Protein AF-A0A2K9ZGN1-F1 (afdb_monomer)

Structure (mmCIF, N/CA/C/O backbone):
data_AF-A0A2K9ZGN1-F1
#
_entry.id   AF-A0A2K9ZGN1-F1
#
loop_
_atom_site.group_PDB
_atom_site.id
_atom_site.type_symbol
_atom_site.label_atom_id
_atom_site.label_alt_id
_atom_site.label_comp_id
_atom_site.label_asym_id
_atom_site.label_entity_id
_atom_site.label_seq_id
_atom_site.pdbx_PDB_ins_code
_atom_site.Cartn_x
_atom_site.Cartn_y
_atom_site.Cartn_z
_atom_site.occupancy
_atom_site.B_iso_or_equiv
_atom_site.auth_seq_id
_atom_site.auth_comp_id
_atom_site.auth_asym_id
_atom_site.auth_atom_id
_atom_site.pdbx_PDB_model_num
ATOM 1 N N . MET A 1 1 ? -7.677 -45.256 34.271 1.00 41.69 1 MET A N 1
ATOM 2 C CA . MET A 1 1 ? -7.207 -43.856 34.303 1.00 41.69 1 MET A CA 1
ATOM 3 C C . MET A 1 1 ? -7.456 -43.251 32.929 1.00 41.69 1 MET A C 1
ATOM 5 O O . MET A 1 1 ? -6.899 -43.803 31.987 1.00 41.69 1 MET A O 1
ATOM 9 N N . PRO A 1 2 ? -8.298 -42.223 32.744 1.00 47.50 2 PRO A N 1
ATOM 10 C CA . PRO A 1 2 ? -8.352 -41.525 31.469 1.00 47.50 2 PRO A CA 1
ATOM 11 C C . PRO A 1 2 ? -7.423 -40.310 31.521 1.00 47.50 2 PRO A C 1
ATOM 13 O O . PRO A 1 2 ? -7.581 -39.424 32.357 1.00 47.50 2 PRO A O 1
ATOM 16 N N . SER A 1 3 ? -6.428 -40.301 30.640 1.00 37.62 3 SER A N 1
ATOM 17 C CA . SER A 1 3 ? -5.557 -39.153 30.413 1.00 37.62 3 SER A CA 1
ATOM 18 C C . SER A 1 3 ? -6.313 -38.098 29.607 1.00 37.62 3 SER A C 1
ATOM 20 O O . SER A 1 3 ? -6.840 -38.382 28.532 1.00 37.62 3 SER A O 1
ATOM 22 N N . THR A 1 4 ? -6.353 -36.879 30.134 1.00 46.31 4 THR A N 1
ATOM 23 C CA . THR A 1 4 ? -6.854 -35.677 29.468 1.00 46.31 4 THR A CA 1
ATOM 24 C C . THR A 1 4 ? -6.049 -35.406 28.194 1.00 46.31 4 THR A C 1
ATOM 26 O O . THR A 1 4 ? -4.875 -35.052 28.267 1.00 46.31 4 THR A O 1
ATOM 29 N N . MET A 1 5 ? -6.675 -35.551 27.022 1.00 45.94 5 MET A N 1
ATOM 30 C CA . MET A 1 5 ? -6.154 -34.995 25.771 1.00 45.94 5 MET A CA 1
ATOM 31 C C . MET A 1 5 ? -6.411 -33.486 25.762 1.00 45.94 5 MET A C 1
ATOM 33 O O . MET A 1 5 ? -7.546 -33.034 25.627 1.00 45.94 5 MET A O 1
ATOM 37 N N . THR A 1 6 ? -5.351 -32.697 25.905 1.00 45.19 6 THR A N 1
ATOM 38 C CA . THR A 1 6 ? -5.354 -31.260 25.627 1.00 45.19 6 THR A CA 1
ATOM 39 C C . THR A 1 6 ? -5.420 -31.046 24.115 1.00 45.19 6 THR A C 1
ATOM 41 O O . THR A 1 6 ? -4.408 -31.023 23.418 1.00 45.19 6 THR A O 1
ATOM 44 N N . ALA A 1 7 ? -6.632 -30.889 23.585 1.00 46.09 7 ALA A N 1
ATOM 45 C CA . ALA A 1 7 ? -6.845 -30.421 22.222 1.00 46.09 7 ALA A CA 1
ATOM 46 C C . ALA A 1 7 ? -6.461 -28.933 22.135 1.00 46.09 7 ALA A C 1
ATOM 48 O O . ALA A 1 7 ? -7.275 -28.049 22.392 1.00 46.09 7 ALA A O 1
ATOM 49 N N . SER A 1 8 ? -5.206 -28.640 21.788 1.00 53.50 8 SER A N 1
ATOM 50 C CA . SER A 1 8 ? -4.810 -27.297 21.354 1.00 53.50 8 SER A CA 1
ATOM 51 C C . SER A 1 8 ? -5.317 -27.088 19.923 1.00 53.50 8 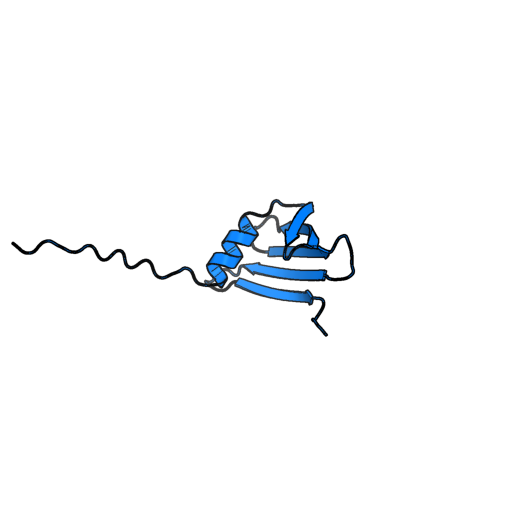SER A C 1
ATOM 53 O O . SER A 1 8 ? -4.595 -27.252 18.943 1.00 53.50 8 SER A O 1
ATOM 55 N N . GLY A 1 9 ? -6.616 -26.812 19.799 1.00 52.44 9 GLY A N 1
ATOM 56 C CA . GLY A 1 9 ? -7.259 -26.445 18.542 1.00 52.44 9 GLY A CA 1
ATOM 57 C C . GLY A 1 9 ? -6.863 -25.026 18.153 1.00 52.44 9 GLY A C 1
ATOM 58 O O . GLY A 1 9 ? -7.588 -24.078 18.440 1.00 52.44 9 GLY A O 1
ATOM 59 N N . LYS A 1 10 ? -5.695 -24.854 17.532 1.00 57.31 10 LYS A N 1
ATOM 60 C CA . LYS A 1 10 ? -5.309 -23.563 16.961 1.00 57.31 10 LYS A CA 1
ATOM 61 C C . LYS A 1 10 ? -5.956 -23.449 15.582 1.00 57.31 10 LYS A C 1
ATOM 63 O O . LYS A 1 10 ? -5.422 -23.968 14.605 1.00 57.31 10 LYS A O 1
ATOM 68 N N . THR A 1 11 ? -7.127 -22.813 15.513 1.00 61.66 11 THR A N 1
ATOM 69 C CA . THR A 1 11 ? -7.733 -22.400 14.240 1.00 61.66 11 THR A CA 1
ATOM 70 C C . THR A 1 11 ? -6.672 -21.646 13.434 1.00 61.66 11 THR A C 1
ATOM 72 O O . THR A 1 11 ? -6.042 -20.739 13.994 1.00 61.66 11 THR A O 1
ATOM 75 N N . PRO A 1 12 ? -6.407 -22.023 12.170 1.00 67.75 12 PRO A N 1
ATOM 76 C CA . PRO A 1 12 ? -5.437 -21.306 11.359 1.00 67.75 12 PRO A CA 1
ATOM 77 C C . PRO A 1 12 ? -5.845 -19.829 11.272 1.00 67.75 12 PRO A C 1
ATOM 79 O O . PRO A 1 12 ? -7.043 -19.533 11.196 1.00 67.75 12 PRO A O 1
ATOM 82 N N . PRO A 1 13 ? -4.878 -18.896 11.340 1.00 73.75 13 PRO A N 1
ATOM 83 C CA . PRO A 1 13 ? -5.182 -17.480 11.217 1.00 73.75 13 PRO A CA 1
ATOM 84 C C . PRO A 1 13 ? -5.918 -17.235 9.899 1.00 73.75 13 PRO A C 1
ATOM 86 O O . PRO A 1 13 ? -5.625 -17.864 8.879 1.00 73.75 13 PRO A O 1
ATOM 89 N N . SER A 1 14 ? -6.903 -16.339 9.926 1.00 84.56 14 SER A N 1
ATOM 90 C CA . SER A 1 14 ? -7.576 -15.916 8.704 1.00 84.56 14 SER A CA 1
ATOM 91 C C . SER A 1 14 ? -6.562 -15.275 7.754 1.00 84.56 14 SER A C 1
ATOM 93 O O . SER A 1 14 ? -5.568 -14.690 8.188 1.00 84.56 14 SER A O 1
ATOM 95 N N . ILE A 1 15 ? -6.839 -15.332 6.449 1.00 84.44 15 ILE A N 1
ATOM 96 C CA . ILE A 1 15 ? -6.009 -14.681 5.420 1.00 84.44 15 ILE A CA 1
ATOM 97 C C . ILE A 1 15 ? -5.791 -13.197 5.758 1.00 84.44 15 ILE 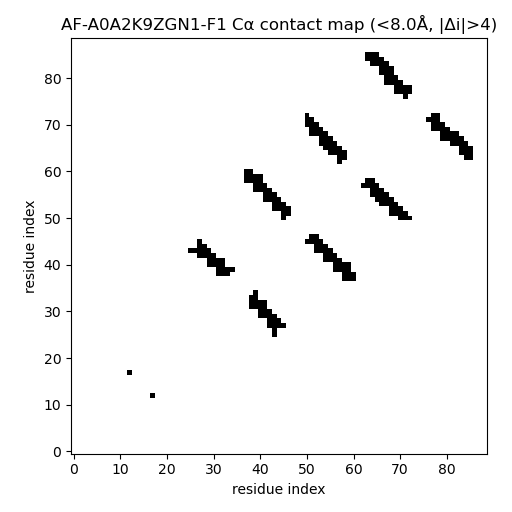A C 1
ATOM 99 O O . ILE A 1 15 ? -4.694 -12.678 5.574 1.00 84.44 15 ILE A O 1
ATOM 103 N N . GLN A 1 16 ? -6.810 -12.541 6.323 1.00 81.56 16 GLN A N 1
ATOM 104 C CA .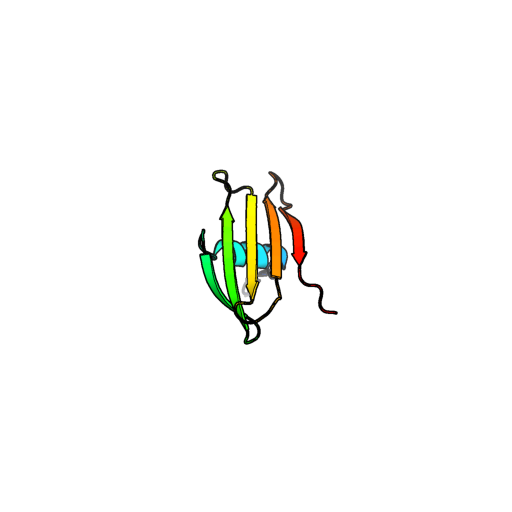 GLN A 1 16 ? -6.731 -11.156 6.788 1.00 81.56 16 GLN A CA 1
ATOM 105 C C . GLN A 1 16 ? -5.696 -10.983 7.907 1.00 81.56 16 GLN A C 1
ATOM 107 O O . GLN A 1 16 ? -4.805 -10.151 7.779 1.00 81.56 16 GLN A O 1
ATOM 112 N N . ALA A 1 17 ? -5.741 -11.819 8.949 1.00 84.25 17 ALA A N 1
ATOM 113 C CA . ALA A 1 17 ? -4.794 -11.736 10.058 1.00 84.25 17 ALA A CA 1
ATOM 114 C C . ALA A 1 17 ? -3.344 -11.985 9.604 1.00 84.25 17 ALA A C 1
ATOM 116 O O . ALA A 1 17 ? -2.427 -11.294 10.045 1.00 84.25 17 ALA A O 1
ATOM 117 N N . THR A 1 18 ? -3.128 -12.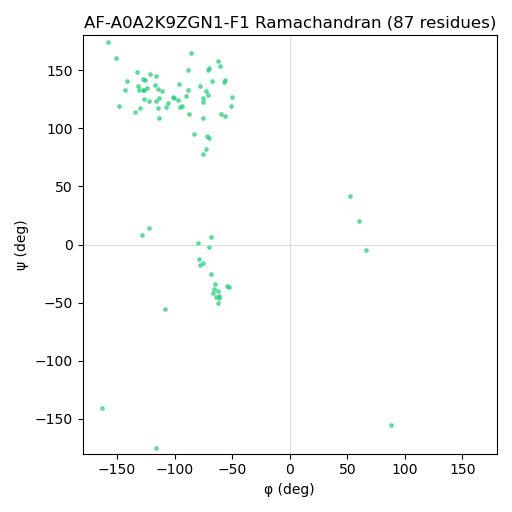941 8.694 1.00 89.75 18 THR A N 1
ATOM 118 C CA . THR A 1 18 ? -1.800 -13.194 8.111 1.00 89.75 18 THR A CA 1
ATOM 119 C C . THR A 1 18 ? -1.322 -12.027 7.249 1.00 89.75 18 THR A C 1
ATOM 121 O O . THR A 1 18 ? -0.157 -11.644 7.336 1.00 89.75 18 THR A O 1
ATOM 124 N N . PHE A 1 19 ? -2.208 -11.435 6.446 1.00 88.31 19 PHE A N 1
ATOM 125 C CA . PHE A 1 19 ? -1.899 -10.253 5.644 1.00 88.31 19 PHE A CA 1
ATOM 126 C C . PHE A 1 19 ? -1.513 -9.054 6.521 1.00 88.31 19 PHE A C 1
ATOM 128 O O . PHE A 1 19 ? -0.506 -8.398 6.261 1.00 88.31 19 PHE A O 1
ATOM 135 N N . GLU A 1 20 ? -2.275 -8.783 7.580 1.00 87.12 20 GLU A N 1
ATOM 136 C CA . GLU A 1 20 ? -2.009 -7.663 8.484 1.00 87.12 20 GLU A CA 1
ATOM 137 C C . GLU A 1 20 ? -0.696 -7.830 9.258 1.00 87.12 20 GLU A C 1
ATOM 139 O O . GLU A 1 20 ? 0.032 -6.850 9.426 1.00 87.12 20 GLU A O 1
ATOM 144 N N . ASP A 1 21 ? -0.368 -9.053 9.688 1.00 89.75 21 ASP A N 1
ATOM 145 C CA . ASP A 1 21 ? 0.919 -9.386 10.312 1.00 89.75 21 ASP A CA 1
ATOM 146 C C . ASP A 1 21 ? 2.092 -9.195 9.338 1.00 89.75 21 ASP A C 1
ATOM 148 O O . ASP A 1 21 ? 3.091 -8.562 9.684 1.00 89.75 21 ASP A O 1
ATOM 152 N N . ALA A 1 22 ? 1.960 -9.671 8.096 1.00 91.88 22 ALA A N 1
ATOM 153 C CA . ALA A 1 22 ? 2.980 -9.480 7.068 1.00 91.88 22 ALA A CA 1
ATOM 154 C C . ALA A 1 22 ? 3.199 -7.990 6.756 1.00 91.88 22 ALA A C 1
ATOM 156 O O . ALA A 1 22 ? 4.338 -7.523 6.719 1.00 91.88 22 ALA A O 1
ATOM 157 N N . LEU A 1 23 ? 2.118 -7.217 6.614 1.00 91.06 23 LEU A N 1
ATOM 158 C CA . LEU A 1 23 ? 2.190 -5.774 6.391 1.00 91.06 23 LEU A CA 1
ATOM 159 C C . LEU A 1 23 ? 2.803 -5.033 7.588 1.00 91.06 23 LEU A C 1
ATOM 161 O O . LEU A 1 23 ? 3.492 -4.032 7.400 1.00 91.06 23 LEU A O 1
ATOM 165 N N . ALA A 1 24 ? 2.574 -5.495 8.819 1.00 89.88 24 ALA A N 1
ATOM 166 C CA . ALA A 1 24 ? 3.158 -4.896 10.018 1.00 89.88 24 ALA A CA 1
ATOM 167 C C . ALA A 1 24 ? 4.682 -5.087 10.106 1.00 89.88 24 ALA A C 1
ATOM 169 O O . ALA A 1 24 ? 5.354 -4.268 10.726 1.00 89.88 24 ALA A O 1
ATOM 170 N N . LYS A 1 25 ? 5.226 -6.130 9.467 1.00 92.38 25 LYS A N 1
ATOM 171 C CA . LYS A 1 25 ? 6.668 -6.421 9.443 1.00 92.38 25 LYS A CA 1
ATOM 172 C C . LYS A 1 25 ? 7.458 -5.555 8.464 1.00 92.38 25 LYS A C 1
ATOM 174 O O . LYS A 1 25 ? 8.678 -5.485 8.585 1.00 92.38 25 LYS A O 1
ATOM 179 N N . LEU A 1 26 ? 6.796 -4.905 7.505 1.00 91.81 26 LEU A N 1
ATOM 180 C CA . LEU A 1 26 ? 7.469 -3.995 6.580 1.00 91.81 26 LEU A CA 1
ATOM 181 C C . LEU A 1 26 ? 7.868 -2.698 7.304 1.00 91.81 26 LEU A C 1
ATOM 183 O O . LEU A 1 26 ? 7.013 -2.109 7.977 1.00 91.81 26 LEU A O 1
ATOM 187 N N . PRO A 1 27 ? 9.112 -2.214 7.157 1.00 92.38 27 PRO A N 1
ATOM 188 C CA . PRO A 1 27 ? 9.515 -0.933 7.731 1.00 92.38 27 PRO A CA 1
ATOM 189 C C . PRO A 1 27 ? 8.697 0.214 7.125 1.00 92.38 27 PRO A C 1
ATOM 191 O O . PRO A 1 27 ? 8.092 0.072 6.063 1.00 92.38 27 PRO A O 1
ATOM 194 N N . ASP A 1 28 ? 8.607 1.341 7.826 1.00 93.81 28 ASP A N 1
ATOM 195 C CA . ASP A 1 28 ? 8.182 2.584 7.186 1.00 93.81 28 ASP A CA 1
ATOM 196 C C . ASP A 1 28 ? 9.264 3.096 6.223 1.00 93.81 28 ASP A C 1
ATOM 198 O O . ASP A 1 28 ? 10.451 2.817 6.383 1.00 93.81 28 ASP A O 1
ATOM 202 N N . GLY A 1 29 ? 8.838 3.828 5.197 1.00 94.88 29 GLY A N 1
ATOM 203 C CA . GLY A 1 29 ? 9.720 4.292 4.133 1.00 94.88 29 GLY A CA 1
ATOM 204 C C . GLY A 1 29 ? 9.857 3.278 2.999 1.00 94.88 29 GLY A C 1
ATOM 205 O O . GLY A 1 29 ? 8.939 2.501 2.736 1.00 94.88 29 GLY A O 1
ATOM 206 N N . TYR A 1 30 ? 10.975 3.360 2.282 1.00 96.00 30 TYR A N 1
ATOM 207 C CA . TYR A 1 30 ? 11.256 2.555 1.097 1.00 96.00 30 TYR A CA 1
ATOM 208 C C . TYR A 1 30 ? 12.099 1.328 1.451 1.00 96.00 30 TYR A C 1
ATOM 210 O O . TYR A 1 30 ? 13.074 1.432 2.196 1.00 96.00 30 TYR A O 1
ATOM 218 N N . VAL A 1 31 ? 11.753 0.185 0.867 1.00 96.19 31 VAL A N 1
ATOM 219 C CA . VAL A 1 31 ? 12.513 -1.061 0.949 1.00 96.19 3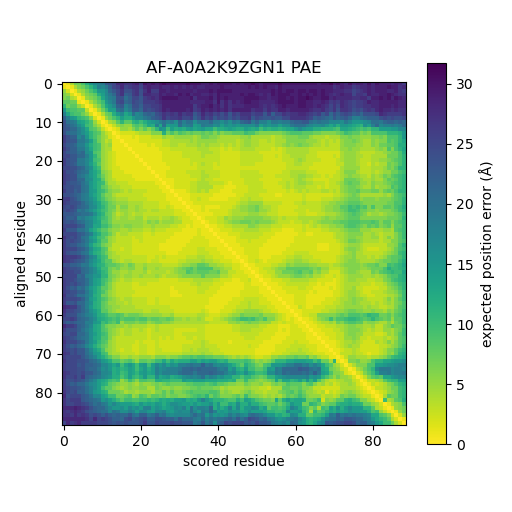1 VAL A CA 1
ATOM 220 C C . VAL A 1 31 ? 12.482 -1.773 -0.399 1.00 96.19 31 VAL A C 1
ATOM 222 O O . VAL A 1 31 ? 11.450 -1.794 -1.070 1.00 96.19 31 VAL A O 1
ATOM 225 N N . ASP A 1 32 ? 13.604 -2.361 -0.801 1.00 95.19 32 ASP A N 1
ATOM 226 C CA . ASP A 1 32 ? 13.651 -3.275 -1.937 1.00 95.19 32 ASP A CA 1
ATOM 227 C C . ASP A 1 32 ? 13.372 -4.721 -1.502 1.00 95.19 32 ASP A C 1
ATOM 229 O O . ASP A 1 32 ? 13.630 -5.134 -0.370 1.00 95.19 32 ASP A O 1
ATOM 233 N N . GLY A 1 33 ? 12.800 -5.505 -2.406 1.00 93.06 33 GLY A N 1
ATOM 234 C CA . GLY A 1 33 ? 12.457 -6.894 -2.148 1.00 93.06 33 GLY A CA 1
ATOM 235 C C . GLY A 1 33 ? 12.339 -7.698 -3.429 1.00 93.06 33 GLY A C 1
ATOM 236 O O . GLY A 1 33 ? 12.437 -7.170 -4.535 1.00 93.06 33 GLY A O 1
ATOM 237 N N . HIS A 1 34 ? 12.150 -9.004 -3.276 1.00 93.25 34 HIS A N 1
ATOM 238 C CA . HIS A 1 34 ? 11.922 -9.905 -4.398 1.00 93.25 34 HIS A CA 1
ATOM 239 C C . HIS A 1 34 ? 10.645 -10.706 -4.174 1.00 93.25 34 HIS A C 1
ATOM 241 O O . HIS A 1 34 ? 10.430 -11.267 -3.100 1.00 93.25 34 HIS A O 1
ATOM 247 N N . PHE A 1 35 ? 9.812 -10.769 -5.207 1.00 90.81 35 PHE A N 1
ATOM 248 C CA . PHE A 1 35 ? 8.587 -11.555 -5.231 1.00 90.81 35 PHE A CA 1
ATOM 249 C C . PHE A 1 35 ? 8.402 -12.132 -6.631 1.00 90.81 35 PHE A C 1
ATOM 251 O O . PHE A 1 35 ? 8.568 -11.416 -7.614 1.00 90.81 35 PHE A O 1
ATOM 258 N N . ASP A 1 36 ? 8.088 -13.424 -6.715 1.00 90.19 36 ASP A N 1
ATOM 259 C CA . ASP A 1 36 ? 7.860 -14.132 -7.983 1.00 90.19 36 ASP A CA 1
ATOM 260 C C . ASP A 1 36 ? 9.010 -13.971 -9.003 1.00 90.19 36 ASP A C 1
ATOM 262 O O . ASP A 1 36 ? 8.803 -13.726 -10.184 1.00 90.19 36 ASP A O 1
ATOM 266 N N . ASN A 1 37 ? 10.262 -14.053 -8.527 1.00 90.94 37 ASN A N 1
ATOM 267 C CA . ASN A 1 37 ? 11.477 -13.835 -9.331 1.00 90.94 37 ASN A CA 1
ATOM 268 C C . ASN A 1 37 ? 11.577 -12.429 -9.972 1.00 90.94 37 ASN A C 1
ATOM 270 O O . ASN A 1 37 ? 12.333 -12.223 -10.922 1.00 90.94 37 ASN A O 1
ATOM 274 N 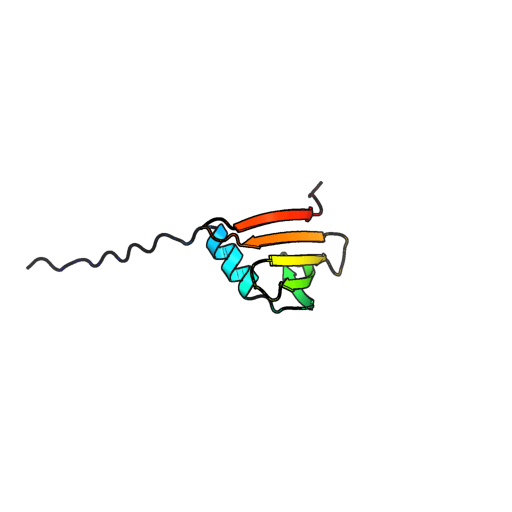N . ARG A 1 38 ? 10.841 -11.447 -9.444 1.00 92.81 38 ARG A N 1
ATOM 275 C CA . ARG A 1 38 ? 10.884 -10.042 -9.861 1.00 92.81 38 ARG A CA 1
ATOM 276 C C . ARG A 1 38 ? 11.384 -9.184 -8.709 1.00 92.81 38 ARG A C 1
ATOM 278 O O . ARG A 1 38 ? 11.090 -9.475 -7.546 1.00 92.81 38 ARG A O 1
ATOM 285 N N . SER A 1 39 ? 12.135 -8.137 -9.024 1.00 95.38 39 SER A N 1
ATOM 286 C CA . SER A 1 39 ? 12.600 -7.156 -8.041 1.00 95.38 39 SER A CA 1
ATOM 287 C C . SER A 1 39 ? 11.558 -6.054 -7.885 1.00 95.38 39 SER A C 1
ATOM 289 O O . SER A 1 39 ? 11.067 -5.519 -8.877 1.00 95.38 39 SER A O 1
ATOM 291 N N . TRP A 1 40 ? 11.241 -5.705 -6.645 1.00 96.19 40 TRP A N 1
ATOM 292 C CA . TRP A 1 40 ? 10.227 -4.716 -6.300 1.00 96.19 40 TRP A CA 1
ATOM 293 C C . TRP A 1 40 ? 10.812 -3.639 -5.394 1.00 96.19 40 TRP A C 1
ATOM 295 O O . TRP A 1 40 ? 11.599 -3.941 -4.498 1.00 96.19 40 TRP A O 1
ATOM 305 N N . GLY A 1 41 ? 10.391 -2.398 -5.609 1.00 96.44 41 GLY A N 1
ATOM 306 C CA . GLY A 1 41 ? 10.527 -1.304 -4.661 1.00 96.44 41 GLY A CA 1
ATOM 307 C C . GLY A 1 41 ? 9.200 -1.109 -3.948 1.00 96.44 41 GLY A C 1
ATOM 308 O O . GLY A 1 41 ? 8.165 -0.974 -4.595 1.00 96.44 41 GLY A O 1
ATOM 309 N N . VAL A 1 42 ? 9.203 -1.120 -2.618 1.00 96.31 42 VAL A N 1
ATOM 310 C CA . VAL A 1 42 ? 7.994 -0.968 -1.808 1.00 96.31 42 VAL A CA 1
ATOM 311 C C . VAL A 1 42 ? 8.158 0.217 -0.877 1.00 96.31 42 VAL A C 1
ATOM 313 O O . VAL A 1 42 ? 9.068 0.264 -0.058 1.00 96.31 42 VAL A O 1
ATOM 316 N N . THR A 1 43 ? 7.233 1.163 -0.971 1.00 96.31 43 THR A N 1
ATOM 317 C CA . THR A 1 43 ? 7.110 2.285 -0.046 1.00 96.31 43 THR A CA 1
ATOM 318 C C . THR A 1 43 ? 5.915 2.065 0.867 1.00 96.31 43 THR A C 1
ATOM 320 O O . THR A 1 43 ? 4.778 1.960 0.399 1.00 96.31 43 THR A O 1
ATOM 323 N N . VAL A 1 44 ? 6.154 2.049 2.178 1.00 96.31 44 VAL A N 1
ATOM 324 C CA . VAL A 1 44 ? 5.096 1.992 3.188 1.00 96.31 44 VAL A CA 1
ATOM 325 C C . VAL A 1 44 ? 5.063 3.288 3.978 1.00 96.31 44 VAL A C 1
ATOM 327 O O . VAL A 1 44 ? 6.045 3.708 4.585 1.00 96.31 44 VAL A O 1
ATOM 330 N N . LYS A 1 45 ? 3.892 3.914 4.026 1.00 95.06 45 LYS A N 1
ATOM 331 C CA . LYS A 1 45 ? 3.628 5.073 4.876 1.00 95.06 45 LYS A CA 1
ATOM 332 C C . LYS A 1 45 ? 2.544 4.716 5.873 1.00 95.06 45 LYS A C 1
ATOM 334 O O . LYS A 1 45 ? 1.542 4.105 5.516 1.00 95.06 45 LYS A O 1
ATOM 339 N N . ARG A 1 46 ? 2.710 5.118 7.128 1.00 94.00 46 ARG A N 1
ATOM 340 C CA . ARG A 1 46 ? 1.712 4.909 8.184 1.00 94.00 46 ARG A CA 1
ATOM 341 C C . ARG A 1 46 ? 1.300 6.249 8.7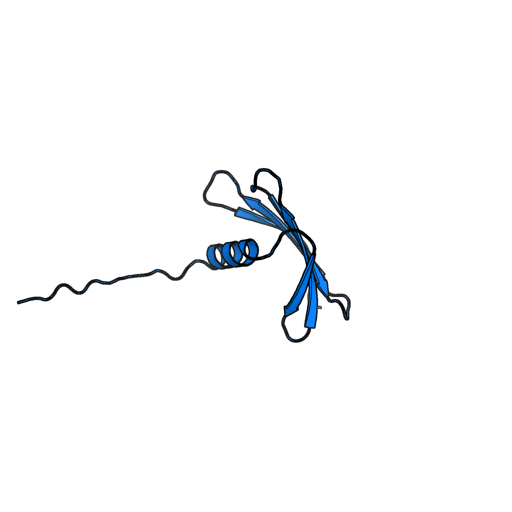67 1.00 94.00 46 ARG A C 1
ATOM 343 O O . ARG A 1 46 ? 2.090 7.188 8.794 1.00 94.00 46 ARG A O 1
ATOM 350 N N . SER A 1 47 ? 0.042 6.367 9.177 1.00 91.62 47 SER A N 1
ATOM 351 C CA . SER A 1 47 ? -0.414 7.541 9.921 1.00 91.62 47 SER A CA 1
ATOM 352 C C . SER A 1 47 ? 0.184 7.515 11.318 1.00 91.62 47 SER A C 1
ATOM 354 O O . SER A 1 47 ? 0.318 6.436 11.887 1.00 91.62 47 SER A O 1
ATOM 356 N N . GLU A 1 48 ? 0.411 8.685 11.903 1.00 88.44 48 GLU A N 1
ATOM 357 C CA . GLU A 1 48 ? 0.904 8.832 13.281 1.00 88.44 48 GLU A CA 1
ATOM 358 C C . GLU A 1 48 ? 0.024 8.092 14.309 1.00 88.44 48 GLU A C 1
ATOM 360 O O . GLU A 1 48 ? 0.517 7.453 15.227 1.00 88.44 48 GLU A O 1
ATOM 365 N N . ASP A 1 49 ? -1.289 8.068 14.071 1.00 86.38 49 ASP A N 1
ATOM 366 C CA . ASP A 1 49 ? -2.288 7.355 14.879 1.00 86.38 49 ASP A CA 1
ATOM 367 C C . ASP A 1 49 ? -2.360 5.834 14.586 1.00 86.38 49 ASP A C 1
ATOM 369 O O . ASP A 1 49 ? -3.192 5.120 15.136 1.00 86.38 49 ASP A O 1
ATOM 373 N N . GLY A 1 50 ? -1.532 5.304 13.677 1.00 84.62 50 GLY A N 1
ATOM 374 C CA . GLY A 1 50 ? -1.463 3.874 13.331 1.00 84.62 50 GLY A CA 1
ATOM 375 C C . GLY A 1 50 ? -2.705 3.282 12.641 1.00 84.62 50 GLY A C 1
ATOM 376 O O . GLY A 1 50 ? -2.683 2.126 12.215 1.00 84.62 50 GLY A O 1
ATOM 377 N N . LYS A 1 51 ? -3.784 4.060 12.488 1.00 87.94 51 LYS A N 1
ATOM 378 C CA . LYS A 1 51 ? -5.050 3.612 11.888 1.00 87.94 51 LYS A CA 1
ATOM 379 C C . LYS A 1 51 ? -5.047 3.561 10.364 1.00 87.94 51 LYS A C 1
ATOM 381 O O . LYS A 1 51 ? -5.975 3.014 9.776 1.00 87.94 51 LYS A O 1
ATOM 386 N N . ARG A 1 52 ? -4.054 4.147 9.698 1.00 90.81 52 ARG A N 1
ATOM 387 C CA . ARG A 1 52 ? -3.974 4.188 8.233 1.00 90.81 52 ARG A CA 1
ATOM 388 C C . ARG A 1 52 ? -2.599 3.744 7.776 1.00 90.81 52 ARG A C 1
ATOM 390 O O . ARG A 1 52 ? -1.593 4.206 8.309 1.00 90.81 52 ARG A O 1
ATOM 397 N N . THR A 1 53 ? -2.569 2.866 6.787 1.00 93.19 53 THR A N 1
ATOM 398 C CA . THR A 1 53 ? -1.346 2.444 6.105 1.00 93.19 53 THR A CA 1
ATOM 399 C C . THR A 1 53 ? -1.544 2.618 4.611 1.00 93.19 53 THR A C 1
ATOM 401 O O . THR A 1 53 ? -2.567 2.212 4.070 1.00 93.19 53 THR A O 1
ATOM 404 N N . TRP A 1 54 ? -0.570 3.222 3.954 1.00 94.31 54 TRP A N 1
ATOM 405 C CA . TRP A 1 54 ? -0.483 3.337 2.509 1.00 94.31 54 TRP A CA 1
ATOM 406 C C . TRP A 1 54 ? 0.683 2.477 2.059 1.00 94.31 54 TRP A C 1
ATOM 408 O O . TRP A 1 54 ? 1.767 2.565 2.641 1.00 94.31 54 TRP A O 1
ATOM 418 N N . LEU A 1 55 ? 0.451 1.660 1.041 1.00 94.94 55 LEU A N 1
ATOM 419 C CA . LEU A 1 55 ? 1.497 0.897 0.388 1.00 94.94 55 LEU A CA 1
ATOM 420 C C . LEU A 1 55 ? 1.487 1.225 -1.098 1.00 94.94 55 LEU A C 1
ATOM 422 O O . LEU A 1 55 ? 0.433 1.268 -1.739 1.00 94.94 55 LEU A O 1
ATOM 426 N N . TYR A 1 56 ? 2.680 1.447 -1.624 1.00 94.81 56 TYR A N 1
ATOM 427 C CA . TYR A 1 56 ? 2.940 1.529 -3.048 1.00 94.81 56 TYR A CA 1
ATOM 428 C C . TYR A 1 56 ? 4.118 0.614 -3.360 1.00 94.81 56 TYR A C 1
ATOM 430 O O . TYR A 1 56 ? 5.203 0.803 -2.816 1.00 94.81 56 TYR A O 1
ATOM 438 N N . GLY A 1 57 ? 3.877 -0.405 -4.171 1.00 94.62 57 GLY A N 1
ATOM 439 C CA . GLY A 1 57 ? 4.883 -1.312 -4.689 1.00 94.62 57 GLY A CA 1
ATOM 440 C C . GLY A 1 57 ? 4.988 -1.143 -6.194 1.00 94.62 57 G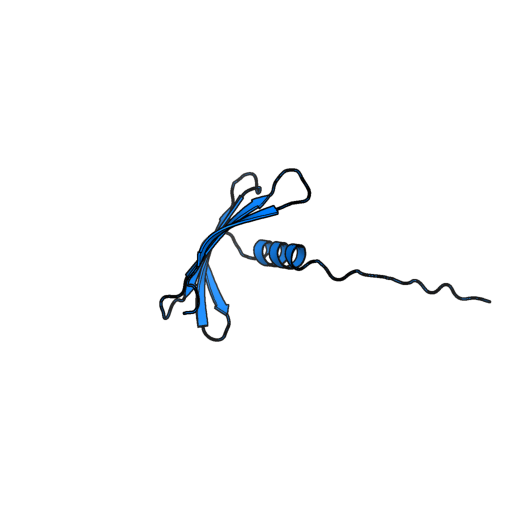LY A C 1
ATOM 441 O O . GLY A 1 57 ? 3.966 -1.131 -6.875 1.00 94.62 57 GLY A O 1
ATOM 442 N N . GLU A 1 58 ? 6.206 -1.046 -6.701 1.00 94.81 58 GLU A N 1
ATOM 443 C CA . GLU A 1 58 ? 6.504 -1.021 -8.128 1.00 94.81 58 GLU A CA 1
ATOM 444 C C . GLU A 1 58 ? 7.554 -2.074 -8.459 1.00 94.81 58 GLU A C 1
ATOM 446 O O . GLU A 1 58 ? 8.488 -2.317 -7.690 1.00 94.81 58 GLU A O 1
ATOM 451 N N . GLU A 1 59 ? 7.404 -2.719 -9.604 1.00 94.94 59 GLU A N 1
ATOM 452 C CA . GLU A 1 59 ? 8.450 -3.564 -10.145 1.00 94.94 59 GLU A CA 1
ATOM 453 C C . GLU A 1 59 ? 9.615 -2.696 -10.644 1.00 94.94 59 GLU A C 1
ATOM 455 O O . GLU A 1 59 ? 9.442 -1.814 -11.479 1.00 94.94 59 GLU A O 1
ATOM 460 N N . LEU A 1 60 ? 10.836 -3.005 -10.208 1.00 93.81 60 LEU A N 1
ATOM 461 C CA . LEU A 1 60 ? 12.034 -2.240 -10.571 1.00 93.81 60 LEU A CA 1
ATOM 462 C C . LEU A 1 60 ? 12.521 -2.492 -12.006 1.00 93.81 60 LEU A C 1
ATOM 464 O O . LEU A 1 60 ? 13.368 -1.761 -12.511 1.00 93.81 60 LEU A O 1
ATOM 468 N N . SER A 1 61 ? 12.058 -3.564 -12.646 1.00 91.19 61 SER A N 1
ATOM 469 C CA . SER A 1 61 ? 12.493 -3.997 -13.984 1.00 91.19 61 SER A CA 1
ATOM 470 C C . SER A 1 61 ? 11.354 -4.101 -14.998 1.00 91.19 61 SER A C 1
ATOM 472 O O . SER A 1 61 ? 11.551 -4.646 -16.083 1.00 91.19 61 SER A O 1
ATOM 474 N N . GLY A 1 62 ? 10.187 -3.543 -14.687 1.00 89.25 62 GLY A N 1
ATOM 475 C CA . GLY A 1 62 ? 9.074 -3.489 -15.626 1.00 89.25 62 GLY A CA 1
ATOM 476 C C . GLY A 1 62 ? 8.035 -2.461 -15.207 1.00 89.25 62 GLY A C 1
ATOM 477 O O . GLY A 1 62 ? 8.398 -1.351 -14.828 1.00 89.25 62 GLY A O 1
ATOM 478 N N . THR A 1 63 ? 6.753 -2.773 -15.380 1.00 88.62 63 THR A N 1
ATOM 479 C CA . THR A 1 63 ? 5.666 -1.776 -15.304 1.00 88.62 63 THR A CA 1
ATOM 480 C C . THR A 1 63 ? 4.536 -2.180 -14.367 1.00 88.62 63 THR A C 1
ATOM 482 O O . THR A 1 63 ? 3.476 -1.553 -14.369 1.00 88.62 63 THR A O 1
ATOM 485 N N . ASP A 1 64 ? 4.708 -3.260 -13.609 1.00 90.94 64 ASP A N 1
ATOM 486 C CA . ASP A 1 64 ? 3.701 -3.676 -12.645 1.00 90.94 64 ASP A CA 1
ATOM 487 C C . ASP A 1 64 ? 3.752 -2.819 -11.389 1.00 90.94 64 ASP A C 1
ATOM 489 O O . ASP A 1 64 ? 4.816 -2.541 -10.835 1.00 90.94 64 ASP A O 1
ATOM 493 N N . ILE A 1 65 ? 2.566 -2.435 -10.929 1.00 91.75 65 ILE A N 1
ATOM 494 C CA . ILE A 1 65 ? 2.386 -1.681 -9.698 1.00 91.75 65 ILE A CA 1
ATOM 495 C C . ILE A 1 65 ? 1.288 -2.306 -8.850 1.00 91.75 65 ILE A C 1
ATOM 497 O O . ILE A 1 65 ? 0.314 -2.875 -9.351 1.00 91.75 65 ILE A O 1
ATOM 501 N N . VAL A 1 66 ? 1.446 -2.171 -7.541 1.00 90.75 66 VAL A N 1
ATOM 502 C CA . VAL A 1 66 ? 0.471 -2.575 -6.537 1.00 90.75 66 VAL A CA 1
ATOM 503 C C . VAL A 1 66 ? 0.351 -1.450 -5.526 1.00 90.75 66 VAL A C 1
ATOM 505 O O . VAL A 1 66 ? 1.282 -1.179 -4.772 1.00 90.75 66 VAL A O 1
ATOM 508 N N . SER A 1 67 ? -0.813 -0.810 -5.461 1.00 91.25 67 SER A N 1
ATOM 509 C CA . SER A 1 67 ? -1.072 0.224 -4.467 1.00 91.25 67 SER A CA 1
ATOM 510 C C . SER A 1 67 ? -2.402 0.034 -3.755 1.00 91.25 67 SER A C 1
ATOM 512 O O . SER A 1 67 ? -3.440 -0.244 -4.367 1.00 91.25 67 SER A O 1
ATOM 514 N N . PHE A 1 68 ? -2.379 0.215 -2.436 1.00 93.00 68 PHE A N 1
ATOM 515 C CA . PHE A 1 68 ? -3.573 0.176 -1.607 1.00 93.00 68 PHE A CA 1
ATOM 516 C C . PHE A 1 68 ? -3.455 1.064 -0.369 1.00 93.00 68 PHE A C 1
ATOM 518 O O . PHE A 1 68 ? -2.368 1.369 0.128 1.00 93.00 68 PHE A O 1
ATOM 525 N N . ASN A 1 69 ? -4.624 1.382 0.185 1.00 91.81 69 ASN A N 1
ATOM 526 C CA . ASN A 1 69 ? -4.784 2.042 1.471 1.00 91.81 69 ASN A CA 1
ATOM 527 C C . ASN A 1 69 ? -5.503 1.089 2.427 1.00 91.81 69 ASN A C 1
ATOM 529 O O . ASN A 1 69 ? -6.617 0.648 2.144 1.00 91.81 69 ASN A O 1
ATOM 533 N N . LEU A 1 70 ? -4.895 0.796 3.569 1.00 90.50 70 LEU A N 1
ATOM 534 C CA . LEU A 1 70 ? -5.509 0.041 4.653 1.00 90.50 70 LEU A CA 1
ATOM 535 C C . LEU A 1 70 ? -5.975 1.001 5.746 1.00 90.50 70 LEU A C 1
ATOM 537 O O . LEU A 1 70 ? -5.188 1.795 6.265 1.00 90.50 70 LEU A O 1
ATOM 541 N N . TYR A 1 71 ? -7.243 0.891 6.124 1.00 89.00 71 TYR A N 1
ATOM 542 C CA . TYR A 1 71 ? -7.853 1.633 7.219 1.00 89.00 71 TYR A CA 1
ATOM 543 C C . TYR A 1 71 ? -8.255 0.661 8.321 1.00 89.00 71 TYR A C 1
ATOM 545 O O . TYR A 1 71 ? -9.122 -0.183 8.119 1.00 89.00 71 TYR A O 1
ATOM 553 N N . ARG A 1 72 ? -7.660 0.809 9.499 1.00 83.44 72 ARG A N 1
ATOM 554 C CA . ARG A 1 72 ? -8.066 0.099 10.710 1.00 83.44 72 ARG A CA 1
ATOM 555 C C . ARG A 1 72 ? -9.152 0.916 11.395 1.00 83.44 72 ARG A C 1
ATOM 557 O O . ARG A 1 72 ? -8.902 2.040 11.840 1.00 83.44 72 ARG A O 1
ATOM 564 N N . LEU A 1 73 ? -10.370 0.386 11.420 1.00 75.81 73 LEU A N 1
ATOM 565 C CA . LEU A 1 73 ? -11.484 1.003 12.131 1.00 75.81 73 LEU A CA 1
ATOM 566 C C . LEU A 1 73 ? -11.478 0.563 13.599 1.00 75.81 73 LEU A C 1
ATOM 568 O O . LEU A 1 73 ? -10.821 -0.400 13.967 1.00 75.81 73 LEU A O 1
ATOM 572 N N . ALA A 1 74 ? -12.220 1.266 14.455 1.00 65.12 74 ALA A N 1
ATOM 573 C CA . ALA A 1 74 ? -12.323 0.943 15.884 1.00 65.12 74 ALA A CA 1
ATOM 574 C C . ALA A 1 74 ? -13.068 -0.386 16.184 1.00 65.12 74 ALA A C 1
ATOM 576 O O . ALA A 1 74 ? -13.334 -0.686 17.344 1.00 65.12 74 ALA A O 1
ATOM 577 N N . GLY A 1 75 ? -13.421 -1.160 15.152 1.00 64.94 75 GLY A N 1
ATOM 578 C CA . GLY A 1 75 ? -14.050 -2.479 15.238 1.00 64.94 75 GLY A CA 1
ATOM 579 C C . GLY A 1 75 ? -13.152 -3.578 14.652 1.00 64.94 75 GLY A C 1
ATOM 580 O O . GLY A 1 75 ? -12.023 -3.300 14.260 1.00 64.94 75 GLY A O 1
ATOM 581 N N . PRO A 1 76 ? -13.636 -4.828 14.560 1.00 61.66 76 PRO A N 1
ATOM 582 C CA . PRO A 1 76 ? -12.838 -5.964 14.085 1.00 61.66 76 PRO A CA 1
ATOM 583 C C . PRO A 1 76 ? -12.511 -5.927 12.582 1.00 61.66 76 PRO A C 1
ATOM 585 O O . PRO A 1 76 ? -11.842 -6.829 12.089 1.00 61.66 76 PRO A O 1
ATOM 588 N N . GLU A 1 77 ? -12.995 -4.925 11.846 1.00 66.81 77 GLU A N 1
ATOM 589 C CA . GLU A 1 77 ? -12.880 -4.862 10.392 1.00 66.81 77 GLU A CA 1
ATOM 590 C C . GLU A 1 77 ? -11.861 -3.807 9.951 1.00 66.81 77 GLU A C 1
ATOM 592 O O . GLU A 1 77 ? -12.014 -2.602 10.183 1.00 66.81 77 GLU A O 1
ATOM 597 N N . SER A 1 78 ? -10.825 -4.281 9.263 1.00 76.00 78 SER A N 1
ATOM 598 C CA . SER A 1 78 ? -9.894 -3.454 8.504 1.00 76.00 78 SER A CA 1
ATOM 599 C C . SER A 1 78 ? -10.412 -3.299 7.071 1.00 76.00 78 SER A C 1
ATOM 601 O O . SER A 1 78 ? -10.700 -4.282 6.392 1.00 76.00 78 SER A O 1
ATOM 603 N N . ILE A 1 79 ? -10.525 -2.063 6.583 1.00 83.19 79 ILE A N 1
ATOM 604 C CA . ILE A 1 79 ? -10.962 -1.774 5.213 1.00 83.19 79 ILE A CA 1
ATOM 605 C C . ILE A 1 79 ? -9.736 -1.591 4.326 1.00 83.19 79 ILE A C 1
ATOM 607 O O . ILE A 1 79 ? -8.970 -0.643 4.508 1.00 83.19 79 ILE A O 1
ATOM 611 N N . LEU A 1 80 ? -9.591 -2.452 3.322 1.00 83.88 80 LE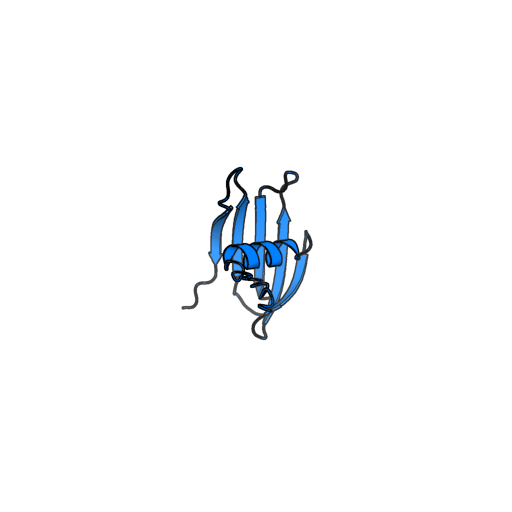U A N 1
ATOM 612 C CA . LEU A 1 80 ? -8.585 -2.314 2.274 1.00 83.88 80 LEU A CA 1
ATOM 613 C C . LEU A 1 80 ? -9.206 -1.649 1.040 1.00 83.88 80 LEU A C 1
ATOM 615 O O . LEU A 1 80 ? -10.207 -2.121 0.505 1.00 83.88 80 LEU A O 1
ATOM 619 N N . LYS A 1 81 ? -8.609 -0.545 0.589 1.00 83.44 81 LYS A N 1
ATOM 620 C CA . LYS A 1 81 ? -8.993 0.164 -0.636 1.00 83.44 81 LYS A CA 1
ATOM 621 C C . LYS A 1 81 ? -7.868 0.058 -1.668 1.00 83.44 81 LYS A C 1
ATOM 623 O O . LYS A 1 81 ? -6.834 0.694 -1.458 1.00 83.44 81 LYS A O 1
ATOM 628 N N . PRO A 1 82 ? -8.034 -0.717 -2.754 1.00 82.56 82 PRO A N 1
ATOM 629 C CA . PRO A 1 82 ? -7.076 -0.717 -3.855 1.00 82.56 82 PRO A CA 1
ATOM 630 C C . PRO A 1 82 ? -7.127 0.639 -4.571 1.00 82.56 82 PRO A C 1
ATOM 632 O O . PRO A 1 82 ? -8.205 1.219 -4.705 1.00 82.56 82 PRO A O 1
ATOM 635 N N . CYS A 1 83 ? -5.973 1.163 -4.984 1.00 70.06 83 CYS A N 1
ATOM 636 C CA . CYS A 1 83 ? -5.894 2.448 -5.685 1.00 70.06 83 CYS A CA 1
ATOM 637 C C . CYS A 1 83 ? -5.546 2.243 -7.161 1.00 70.06 83 CYS A C 1
ATOM 639 O O . CYS A 1 83 ? -6.314 2.630 -8.034 1.00 70.06 83 CYS A O 1
ATOM 641 N N . GLU A 1 84 ? -4.433 1.563 -7.427 1.00 70.81 84 GLU A N 1
ATOM 642 C CA . GLU A 1 84 ? -3.994 1.180 -8.764 1.00 70.81 84 GLU A CA 1
ATOM 643 C C . GLU A 1 84 ? -3.243 -0.148 -8.625 1.00 70.81 84 GLU A C 1
ATOM 645 O O . GLU A 1 84 ? -2.295 -0.265 -7.847 1.00 70.81 84 GLU A O 1
ATOM 650 N N . MET A 1 85 ? -3.743 -1.190 -9.281 1.00 69.19 85 MET A N 1
ATOM 651 C CA . MET A 1 85 ? -3.076 -2.484 -9.387 1.00 69.19 85 MET A CA 1
ATOM 652 C C . MET A 1 85 ? -3.016 -2.800 -10.871 1.00 69.19 85 MET A C 1
ATOM 654 O O . MET A 1 85 ? -4.066 -2.793 -11.526 1.00 69.19 85 MET A O 1
ATOM 658 N N . SER A 1 86 ? -1.821 -3.070 -11.398 1.00 65.56 86 SER A N 1
ATOM 659 C CA . SER A 1 86 ? -1.707 -3.618 -12.747 1.00 65.56 86 SER A CA 1
ATOM 660 C C . SER A 1 86 ? -2.534 -4.896 -12.789 1.00 65.56 86 SER A C 1
ATOM 662 O O . SER A 1 86 ? -2.261 -5.876 -12.100 1.00 65.56 86 SER A O 1
ATOM 664 N N . SER A 1 87 ? -3.641 -4.846 -13.526 1.00 56.25 87 SER A N 1
ATOM 665 C CA . SER A 1 87 ? -4.457 -6.028 -13.749 1.00 56.25 87 SER A CA 1
ATOM 666 C C . SER A 1 87 ? -3.709 -6.872 -14.764 1.00 56.25 87 SER A C 1
ATOM 668 O O . SER A 1 87 ? -3.406 -6.378 -15.853 1.00 56.25 87 SER A O 1
ATOM 670 N N . ALA A 1 88 ? -3.403 -8.120 -14.409 1.00 49.25 88 ALA A N 1
ATOM 671 C CA . ALA A 1 88 ? -2.959 -9.096 -15.391 1.00 49.25 88 ALA A CA 1
ATOM 672 C C . ALA A 1 88 ? -3.972 -9.087 -16.548 1.00 49.25 88 ALA A C 1
ATOM 674 O O . ALA A 1 88 ? -5.174 -9.267 -16.327 1.00 49.25 88 ALA A O 1
ATOM 675 N N . ARG A 1 89 ? -3.489 -8.760 -17.746 1.00 39.03 89 ARG A N 1
ATOM 676 C CA . ARG A 1 89 ? -4.268 -8.833 -18.981 1.00 39.03 89 ARG A CA 1
ATOM 677 C C . ARG A 1 89 ? -4.371 -10.269 -19.464 1.00 39.03 89 ARG A C 1
ATOM 679 O O . ARG A 1 89 ? -3.425 -11.042 -19.199 1.00 39.03 89 ARG A O 1
#

Secondary structure (DSSP, 8-state):
----------PPPPHHHHHHHHHHHSPSEEEEEEETTEEEEEEEEE-TTSSEEEEEEEETTSS-EEEEEEEE-SSS-EEEEEEEE----

Foldseek 3Di:
DDDDDPPPPDDPDDPVVVVVVVLVPDDAAWDWDDDPNFIKIKHWDADPVRQKIWIWIATPPDGFIWTWMWGHDPDPDIDIGTDDGPDDD

Radius of gyration: 17.95 Å; Cα contacts (8 Å, |Δi|>4): 126; chains: 1; bounding box: 28×53×53 Å

Organism: Rhizobium leguminosarum (NCBI:txid384)

Nearest PDB structures (foldseek):
  6v04-assembly1_A  TM=5.525E-01  e=2.928E-01  Micromonospora chersina
  7sfp-assembly1_A  TM=5.599E-01  e=7.392E+00  Streptomyces ossamyceticus
  5wru-assembly1_A  TM=4.394E-01  e=4.555E+00  Plasmodium falciparum 3D7
  2buj-assembly2_B  TM=3.707E-01  e=8.687E+00  Homo sapiens

pLDDT: mean 81.34, std 16.64, range [37.62, 96.44]

Sequence (89 aa):
MPSTMTASGKTPPSIQATFEDALAKLPDGYVDGHFDNRSWGVTVKRSEDGKRTWLYGEELSGTDIVSFNLYRLAGPESILKPCEMSSAR

Mean predicted aligned error: 9.4 Å

Solvent-accessible surface area (backbone atoms only — not comparable to full-atom values): 5478 Å² total; per-residue (Å²): 134,87,80,84,79,81,78,80,78,74,75,77,76,50,71,65,57,53,49,54,54,56,59,67,70,52,66,76,45,78,48,80,49,74,56,95,96,38,48,32,41,35,37,30,48,66,42,96,83,67,38,35,38,39,40,43,33,35,37,74,85,64,83,48,38,44,26,35,38,39,36,54,49,103,58,98,57,68,49,75,44,78,75,51,59,64,68,87,127